Protein AF-A0A7Z0T8X5-F1 (afdb_monomer)

Nearest PDB structures (foldseek):
  8hpr-assembly1_D  TM=9.312E-01  e=1.984E-01  Mycolicibacterium smegmatis MC2 155
  8hpr-assembly1_C  TM=9.241E-01  e=2.402E-01  Mycolicibacterium smegmatis MC2 155
  3gng-assembly1_A  TM=2.812E-01  e=7.055E+00  Mus musculus
  5vk3-assembly1_B  TM=3.447E-01  e=9.705E+00  Thermochaetoides thermophila
  5kkl-assembly1_B  TM=2.332E-01  e=7.520E+00  Thermochaetoides thermophila DSM 1495

Structu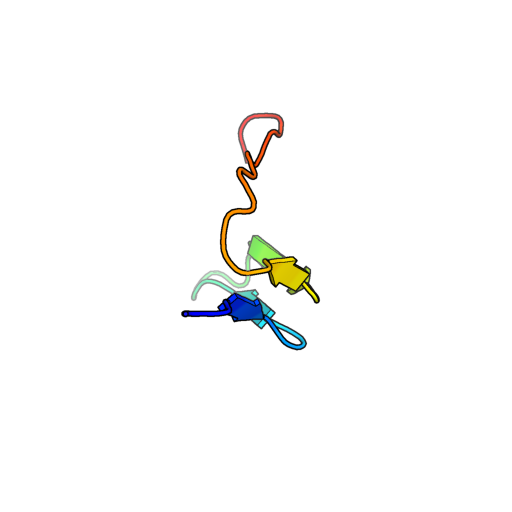re (mmCIF, N/CA/C/O backbone):
data_AF-A0A7Z0T8X5-F1
#
_entry.id   AF-A0A7Z0T8X5-F1
#
loop_
_atom_site.group_PDB
_atom_site.id
_atom_site.type_symbol
_atom_site.label_atom_id
_atom_site.label_alt_id
_atom_site.label_comp_id
_atom_site.label_asym_id
_atom_site.label_entity_id
_atom_site.label_seq_id
_atom_site.pdbx_PDB_ins_code
_atom_site.Cartn_x
_atom_site.Cartn_y
_atom_site.Cartn_z
_atom_site.occupancy
_atom_site.B_iso_or_equiv
_atom_site.auth_seq_id
_atom_site.auth_comp_id
_atom_site.auth_asym_id
_atom_site.auth_atom_id
_atom_site.pdbx_PDB_model_num
ATOM 1 N N . MET A 1 1 ? -18.395 1.000 14.514 1.00 73.44 1 MET A N 1
ATOM 2 C CA . MET A 1 1 ? -16.995 0.553 14.564 1.00 73.44 1 MET A CA 1
ATOM 3 C C . MET A 1 1 ? -16.687 -0.112 13.241 1.00 73.44 1 MET A C 1
ATOM 5 O O . MET A 1 1 ? -17.493 -0.929 12.803 1.00 73.44 1 MET A O 1
ATOM 9 N N . ALA A 1 2 ? -15.616 0.310 12.581 1.00 85.88 2 ALA A N 1
ATOM 10 C CA . ALA A 1 2 ? -15.194 -0.189 11.280 1.00 85.88 2 ALA A CA 1
ATOM 11 C C . ALA A 1 2 ? -13.713 -0.573 11.336 1.00 85.88 2 ALA A C 1
ATOM 13 O O . ALA A 1 2 ? -12.899 0.133 11.922 1.00 85.88 2 ALA A O 1
ATOM 14 N N . GLU A 1 3 ? -13.390 -1.699 10.716 1.00 92.56 3 GLU A N 1
ATOM 15 C CA . GLU A 1 3 ? -12.040 -2.247 10.618 1.00 92.56 3 GLU A CA 1
ATOM 16 C C . GLU A 1 3 ? -11.667 -2.344 9.137 1.00 92.56 3 GLU A C 1
ATOM 18 O O . GLU A 1 3 ? -12.517 -2.667 8.299 1.00 92.56 3 GLU A O 1
ATOM 23 N N . VAL A 1 4 ? -10.406 -2.065 8.804 1.00 94.88 4 VAL A N 1
ATOM 24 C CA . VAL A 1 4 ? -9.881 -2.258 7.447 1.00 94.88 4 VAL A CA 1
ATOM 25 C C . VAL A 1 4 ? -8.911 -3.425 7.459 1.00 94.88 4 VAL A C 1
ATOM 27 O O . VAL A 1 4 ? -7.892 -3.389 8.141 1.00 94.88 4 VAL A O 1
ATOM 30 N N . ILE A 1 5 ? -9.209 -4.443 6.654 1.00 96.38 5 ILE A N 1
ATOM 31 C CA . ILE A 1 5 ? -8.384 -5.644 6.540 1.00 96.38 5 ILE A CA 1
ATOM 32 C C . ILE A 1 5 ? -7.926 -5.800 5.087 1.00 96.38 5 ILE A C 1
ATOM 34 O O . ILE A 1 5 ? -8.730 -6.058 4.191 1.00 96.38 5 ILE A O 1
ATOM 38 N N . LEU A 1 6 ? -6.620 -5.691 4.856 1.00 96.44 6 LEU A N 1
ATOM 39 C CA . LEU A 1 6 ? -5.963 -6.028 3.597 1.00 96.44 6 LEU A CA 1
ATOM 40 C C . LEU A 1 6 ? -5.315 -7.404 3.750 1.00 96.44 6 LEU A C 1
ATOM 42 O O . LEU A 1 6 ? -4.443 -7.590 4.594 1.00 96.44 6 LEU A O 1
ATOM 46 N N . LYS A 1 7 ? -5.733 -8.376 2.937 1.00 97.25 7 LYS A N 1
ATOM 47 C CA . LYS A 1 7 ? -5.166 -9.732 2.934 1.00 97.25 7 LYS A CA 1
ATOM 48 C C . LYS A 1 7 ? -4.556 -10.037 1.583 1.00 97.25 7 LYS A C 1
ATOM 50 O O . LYS A 1 7 ? -5.267 -10.052 0.583 1.00 97.25 7 LYS A O 1
ATOM 55 N N . ASN A 1 8 ? -3.255 -10.301 1.588 1.00 97.25 8 ASN A N 1
ATOM 56 C CA . ASN A 1 8 ? -2.449 -10.650 0.426 1.00 97.25 8 ASN A CA 1
ATOM 57 C C . ASN A 1 8 ? -2.738 -9.763 -0.798 1.00 97.25 8 ASN A C 1
ATOM 59 O O . ASN A 1 8 ? -2.936 -10.251 -1.910 1.00 97.25 8 ASN A O 1
ATOM 63 N N . VAL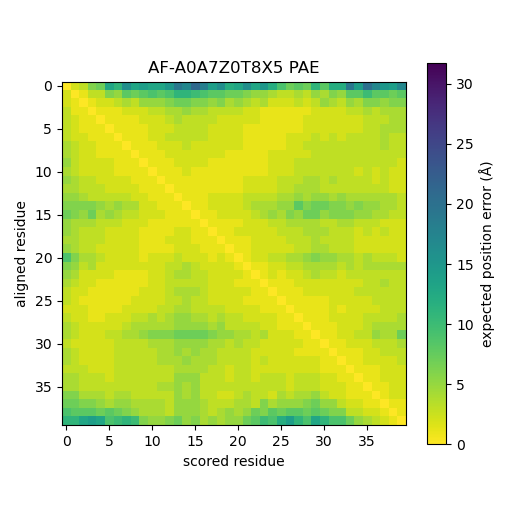 A 1 9 ? -2.834 -8.449 -0.577 1.00 97.06 9 VAL A N 1
ATOM 64 C CA . VAL A 1 9 ? -3.177 -7.506 -1.642 1.00 97.06 9 VAL A CA 1
ATOM 65 C C . VAL A 1 9 ? -1.980 -7.362 -2.567 1.00 97.06 9 VAL A C 1
ATOM 67 O O . VAL A 1 9 ? -0.879 -7.022 -2.136 1.00 97.06 9 VAL A O 1
ATOM 70 N N . GLU A 1 10 ? -2.210 -7.603 -3.853 1.00 97.56 10 GLU A N 1
ATOM 71 C CA . GLU A 1 10 ? -1.215 -7.454 -4.905 1.00 97.56 10 GLU A CA 1
ATOM 72 C C . GLU A 1 10 ? -1.704 -6.495 -5.982 1.00 97.56 10 GLU A C 1
ATOM 74 O O . GLU A 1 10 ? -2.898 -6.394 -6.270 1.00 97.56 10 GLU A O 1
ATOM 79 N N . LYS A 1 11 ? -0.759 -5.817 -6.631 1.00 96.81 11 LYS A N 1
ATOM 80 C CA . LYS A 1 11 ? -1.044 -5.000 -7.804 1.00 96.81 11 LYS A CA 1
ATOM 81 C C . LYS A 1 11 ? 0.068 -5.161 -8.817 1.00 96.81 11 LYS A C 1
ATOM 83 O O . LYS A 1 11 ? 1.215 -4.839 -8.525 1.00 96.81 11 LYS A O 1
ATOM 88 N N . GLN A 1 12 ? -0.300 -5.585 -10.019 1.00 97.88 12 GLN A N 1
ATOM 89 C CA . GLN A 1 12 ? 0.547 -5.533 -11.203 1.00 97.88 12 GLN A CA 1
ATOM 90 C C . GLN A 1 12 ? -0.133 -4.675 -12.274 1.00 97.88 12 GLN A C 1
ATOM 92 O O . GLN A 1 12 ?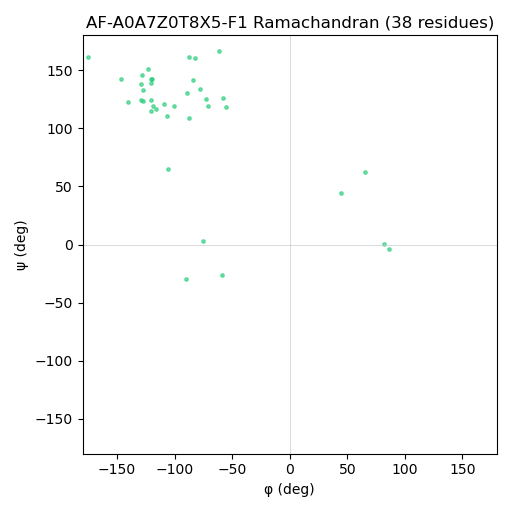 -1.357 -4.713 -12.441 1.00 97.88 12 GLN A O 1
ATOM 97 N N . TYR A 1 13 ? 0.652 -3.852 -12.956 1.00 97.50 13 TYR A N 1
ATOM 98 C CA 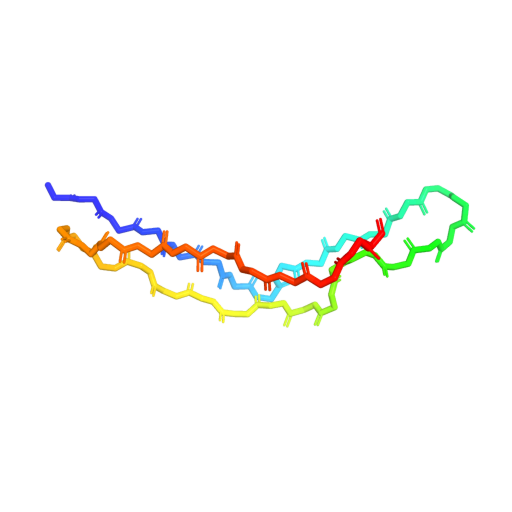. TYR A 1 13 ? 0.206 -3.063 -14.098 1.00 97.50 13 TYR A CA 1
ATOM 99 C C . TYR A 1 13 ? 0.328 -3.862 -15.405 1.00 97.50 13 TYR A C 1
ATOM 101 O O . TYR A 1 13 ? 1.083 -4.835 -15.458 1.00 97.50 13 TYR A O 1
ATOM 109 N N . PRO A 1 14 ? -0.369 -3.454 -16.487 1.00 97.94 14 PRO A N 1
ATOM 110 C CA . PRO A 1 14 ? -0.337 -4.173 -17.766 1.00 97.94 14 PRO A CA 1
ATOM 111 C C . PRO A 1 14 ? 1.058 -4.308 -18.391 1.00 97.94 14 PRO A C 1
ATOM 113 O O . PRO A 1 14 ? 1.315 -5.257 -19.121 1.00 97.94 14 PRO A O 1
ATOM 116 N N . ASN A 1 15 ? 1.975 -3.387 -18.083 1.00 96.75 15 ASN A N 1
ATOM 117 C CA . ASN A 1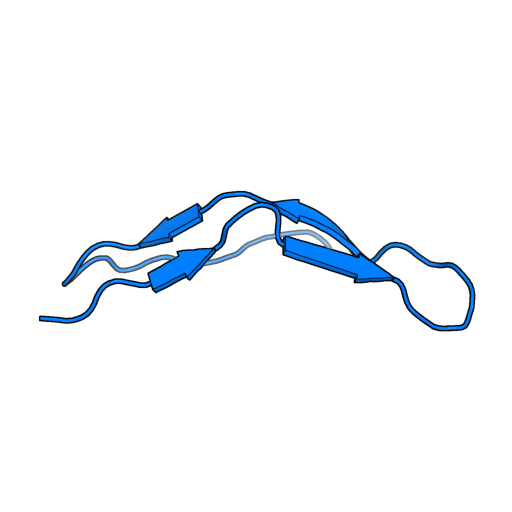 15 ? 3.376 -3.439 -18.515 1.00 96.75 15 ASN A CA 1
ATOM 118 C C . ASN A 1 15 ? 4.226 -4.466 -17.736 1.00 96.75 15 ASN A C 1
ATOM 120 O O . ASN A 1 15 ? 5.436 -4.528 -17.927 1.00 96.75 15 ASN A O 1
ATOM 124 N N . GLY A 1 16 ? 3.620 -5.229 -16.826 1.00 95.88 16 GLY A N 1
ATOM 125 C CA . GLY A 1 16 ? 4.299 -6.225 -16.006 1.00 95.88 16 GLY A CA 1
ATOM 126 C C . GLY A 1 16 ? 4.912 -5.679 -14.715 1.00 95.88 16 GLY A C 1
ATOM 127 O O . GLY A 1 16 ? 5.385 -6.477 -13.907 1.00 95.88 16 GLY A O 1
ATOM 128 N N . PHE A 1 17 ? 4.869 -4.368 -14.454 1.00 97.00 17 PHE A N 1
ATOM 129 C CA . PHE A 1 17 ? 5.402 -3.801 -13.213 1.00 97.00 17 PHE A CA 1
ATOM 130 C C . PHE A 1 17 ? 4.523 -4.181 -12.013 1.00 97.00 17 PHE A C 1
ATOM 132 O O . PHE A 1 17 ? 3.334 -3.846 -11.976 1.00 97.00 17 PHE A O 1
ATOM 139 N N . LYS A 1 18 ? 5.096 -4.886 -11.029 1.00 96.44 18 LYS A N 1
ATOM 140 C CA . LYS A 1 18 ? 4.421 -5.245 -9.775 1.00 96.44 18 LYS A CA 1
ATOM 141 C C . LYS A 1 18 ? 4.612 -4.101 -8.778 1.00 96.44 18 LYS A C 1
ATOM 143 O O . LYS A 1 18 ? 5.715 -3.867 -8.317 1.00 96.44 18 LYS A O 1
ATOM 148 N N . ALA A 1 19 ? 3.537 -3.372 -8.502 1.00 96.06 19 ALA A N 1
ATOM 149 C CA . ALA A 1 19 ? 3.532 -2.194 -7.638 1.00 96.06 19 ALA A CA 1
ATOM 150 C C . ALA A 1 19 ? 3.252 -2.529 -6.169 1.00 96.06 19 ALA A C 1
ATOM 152 O O . ALA A 1 19 ? 3.722 -1.838 -5.274 1.00 96.06 19 ALA A O 1
ATOM 153 N N . VAL A 1 20 ? 2.484 -3.591 -5.911 1.00 96.06 20 VAL A N 1
ATOM 154 C CA . VAL A 1 20 ? 2.224 -4.082 -4.552 1.00 96.06 20 VAL A CA 1
ATOM 155 C C . VAL A 1 20 ? 2.520 -5.575 -4.513 1.00 96.06 20 VAL A C 1
ATOM 157 O O . VAL A 1 20 ? 1.977 -6.347 -5.308 1.00 96.06 20 VAL A O 1
ATOM 160 N N . HIS A 1 21 ? 3.394 -5.971 -3.589 1.00 94.69 21 HIS A N 1
ATOM 161 C CA . HIS A 1 21 ? 3.926 -7.326 -3.456 1.00 94.69 21 HIS A CA 1
ATOM 162 C C . HIS A 1 21 ? 3.311 -8.065 -2.260 1.00 94.69 21 HIS A C 1
ATOM 164 O O . HIS A 1 21 ? 4.016 -8.375 -1.308 1.00 94.69 21 HIS A O 1
ATOM 170 N N . GLY A 1 22 ? 2.006 -8.335 -2.298 1.00 94.56 22 GLY A N 1
ATOM 171 C CA . GLY A 1 22 ? 1.355 -9.218 -1.323 1.00 94.56 22 GLY A CA 1
ATOM 172 C C . GLY A 1 22 ? 1.364 -8.657 0.094 1.00 94.56 22 GLY A C 1
ATOM 173 O O . GLY A 1 22 ? 1.949 -9.246 1.000 1.00 94.56 22 GLY A O 1
ATOM 174 N N . ILE A 1 23 ? 0.721 -7.506 0.298 1.00 95.06 23 ILE A N 1
ATOM 175 C CA . ILE A 1 23 ? 0.668 -6.875 1.622 1.00 95.06 23 ILE A CA 1
ATOM 176 C C . ILE A 1 23 ? -0.467 -7.454 2.472 1.00 95.06 23 ILE A C 1
ATOM 178 O O . ILE A 1 23 ? -1.566 -7.721 1.976 1.00 95.06 23 ILE A O 1
ATOM 182 N N . ASN A 1 24 ? -0.196 -7.616 3.767 1.00 96.25 24 ASN A N 1
ATOM 183 C CA . ASN A 1 24 ? -1.184 -7.962 4.783 1.00 96.25 24 ASN A CA 1
ATOM 184 C C . ASN A 1 24 ? -1.208 -6.846 5.826 1.00 96.25 24 ASN A C 1
ATOM 186 O O . ASN A 1 24 ? -0.159 -6.503 6.369 1.00 96.25 24 ASN A O 1
ATOM 190 N N . LEU A 1 25 ? -2.380 -6.270 6.074 1.00 95.31 25 LEU A N 1
ATOM 191 C CA . LEU A 1 25 ? -2.555 -5.154 6.993 1.00 95.31 25 LEU A CA 1
ATOM 192 C C . LEU A 1 25 ? -3.912 -5.240 7.684 1.00 95.31 25 LEU A C 1
ATOM 194 O O . LEU A 1 25 ? -4.914 -5.574 7.057 1.00 95.31 25 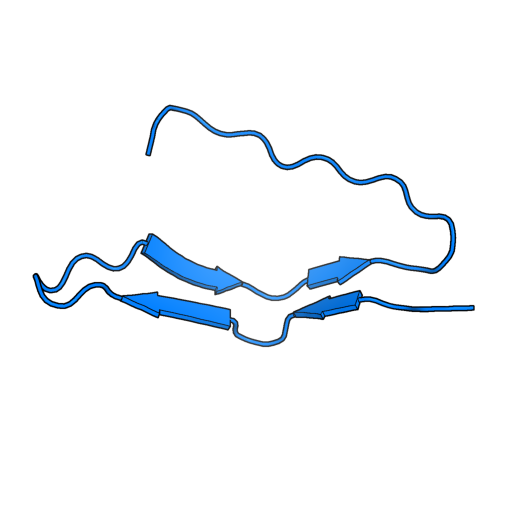LEU A O 1
ATOM 198 N N . GLU A 1 26 ? -3.933 -4.879 8.956 1.00 96.38 26 GLU A N 1
ATOM 199 C CA . GLU A 1 26 ? -5.136 -4.730 9.765 1.00 96.38 26 GLU A CA 1
ATOM 200 C C . GLU A 1 26 ? -5.084 -3.335 10.390 1.00 96.38 26 GLU A C 1
ATOM 202 O O . GLU A 1 26 ? -4.084 -2.989 11.015 1.00 96.38 26 GLU A O 1
ATOM 207 N N . ILE A 1 27 ? -6.118 -2.524 10.164 1.00 96.12 27 ILE A N 1
ATOM 208 C CA . ILE A 1 27 ? -6.269 -1.190 10.752 1.00 96.12 27 ILE A CA 1
ATOM 209 C C . ILE A 1 27 ? -7.505 -1.230 11.636 1.00 96.12 27 ILE A C 1
ATOM 211 O O . ILE A 1 27 ? -8.623 -1.449 11.150 1.00 96.12 27 ILE A O 1
ATOM 215 N N . LYS A 1 28 ? -7.290 -1.030 12.933 1.00 96.06 28 LYS A N 1
ATOM 216 C CA . LYS A 1 28 ? -8.330 -1.162 13.950 1.00 96.06 28 LY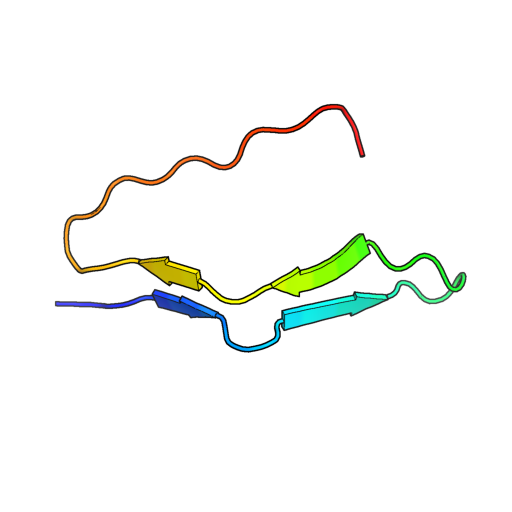S A CA 1
ATOM 217 C C . LYS A 1 28 ? -9.179 0.099 14.046 1.00 96.06 28 LYS A C 1
ATOM 219 O O . LYS A 1 28 ? -8.781 1.188 13.635 1.00 96.06 28 LYS A O 1
ATOM 224 N N . ASP A 1 29 ? -10.365 -0.047 14.626 1.00 95.75 29 ASP A N 1
ATOM 225 C CA . ASP A 1 29 ? -11.261 1.082 14.874 1.00 95.75 29 ASP A CA 1
ATOM 226 C C . ASP A 1 29 ? -10.562 2.138 15.752 1.00 95.75 29 ASP A C 1
ATOM 228 O O . ASP A 1 29 ? -10.027 1.826 16.817 1.00 95.75 29 ASP A O 1
ATOM 232 N N . GLY A 1 30 ? -10.529 3.385 15.277 1.00 94.25 30 GLY A N 1
ATOM 233 C CA . GLY A 1 30 ? -9.849 4.498 15.951 1.00 94.25 30 GLY A CA 1
ATOM 234 C C . GLY A 1 30 ? -8.335 4.589 15.718 1.00 94.25 30 GLY A C 1
ATOM 235 O O . GLY A 1 30 ? -7.703 5.506 16.243 1.00 94.25 30 GLY A O 1
ATOM 236 N N . GLU A 1 31 ? -7.744 3.686 14.932 1.00 95.25 31 GLU A N 1
ATOM 237 C CA . GLU A 1 31 ? -6.321 3.725 14.600 1.00 95.25 31 GLU A CA 1
ATOM 238 C C . GLU A 1 31 ? -6.021 4.779 13.523 1.00 95.25 31 GLU A C 1
ATOM 240 O O . GLU A 1 31 ? -6.701 4.871 12.499 1.00 95.25 31 GLU A O 1
ATOM 245 N N . PHE A 1 32 ? -4.976 5.580 13.749 1.00 94.88 32 PHE A N 1
ATOM 246 C CA . PHE A 1 32 ? -4.481 6.555 12.780 1.00 94.88 32 PHE A CA 1
ATOM 247 C C . PHE A 1 32 ? -3.165 6.060 12.177 1.00 94.88 32 PHE A C 1
ATOM 249 O O . PHE A 1 32 ? -2.139 6.022 12.857 1.00 94.88 32 PHE A O 1
ATOM 256 N N . MET A 1 33 ? -3.194 5.689 10.897 1.00 93.69 33 MET A N 1
ATOM 257 C CA . MET A 1 33 ? -2.055 5.112 10.181 1.00 93.69 33 MET A CA 1
ATOM 258 C C . MET A 1 33 ? -1.660 5.968 8.974 1.00 93.69 33 MET A C 1
ATOM 260 O O . MET A 1 33 ? -2.516 6.492 8.264 1.00 93.69 33 MET A O 1
ATOM 264 N N . VAL A 1 34 ? -0.353 6.080 8.722 1.00 95.50 34 VAL A N 1
ATOM 265 C CA . VAL A 1 34 ? 0.213 6.804 7.574 1.00 95.50 34 VAL A CA 1
ATOM 266 C C . VAL A 1 34 ? 1.180 5.896 6.822 1.00 95.50 34 VAL A C 1
ATOM 268 O O . VAL A 1 34 ? 2.057 5.281 7.427 1.00 95.50 34 VAL A O 1
ATOM 271 N N . PHE A 1 35 ? 1.049 5.846 5.496 1.00 92.06 35 PHE A N 1
ATOM 272 C CA . PHE A 1 35 ? 2.017 5.185 4.624 1.00 92.06 35 PHE A CA 1
ATOM 273 C C . PHE A 1 35 ? 3.107 6.166 4.199 1.00 92.06 35 PHE A C 1
ATOM 275 O O . PHE A 1 35 ? 2.815 7.263 3.725 1.00 92.06 35 PHE A O 1
ATOM 282 N N . VAL A 1 36 ? 4.364 5.753 4.346 1.00 95.56 36 VAL A N 1
ATOM 283 C CA . VAL A 1 36 ? 5.539 6.524 3.930 1.00 95.56 36 VAL A CA 1
ATOM 284 C C . VAL A 1 36 ? 6.443 5.662 3.061 1.00 95.56 36 VAL A C 1
ATOM 286 O O . VAL A 1 36 ? 6.562 4.456 3.269 1.00 95.56 36 VAL A O 1
ATOM 289 N N . GLY A 1 37 ? 7.096 6.287 2.091 1.00 93.81 37 GLY A N 1
ATOM 290 C CA . GLY A 1 37 ? 8.040 5.628 1.202 1.00 93.81 37 GLY A CA 1
ATOM 291 C C . GLY A 1 37 ? 8.704 6.634 0.264 1.00 93.81 37 GLY A C 1
ATOM 292 O O . GLY A 1 37 ? 8.197 7.749 0.111 1.00 93.81 37 GLY A O 1
ATOM 293 N N . PRO A 1 38 ? 9.849 6.275 -0.341 1.00 95.12 38 PRO A N 1
ATOM 294 C CA . PRO A 1 38 ? 10.419 7.057 -1.432 1.00 95.12 38 PRO A CA 1
ATOM 295 C C . PRO A 1 38 ? 9.448 7.098 -2.621 1.00 95.12 38 PRO A C 1
ATOM 297 O O . PRO A 1 38 ? 8.499 6.315 -2.679 1.00 95.12 38 PRO A O 1
ATOM 300 N N . SER A 1 39 ? 9.698 7.993 -3.584 1.00 91.25 39 SER A N 1
ATOM 301 C CA . SER A 1 39 ? 8.951 7.976 -4.847 1.00 91.25 39 SER A CA 1
ATOM 302 C C . SER A 1 39 ? 9.079 6.592 -5.484 1.00 91.25 39 SER A C 1
ATOM 304 O O . SER A 1 39 ? 10.194 6.152 -5.775 1.00 91.25 39 SER A O 1
ATOM 306 N N . GLY A 1 40 ? 7.939 5.921 -5.639 1.00 75.50 40 GLY A N 1
ATOM 307 C CA . GL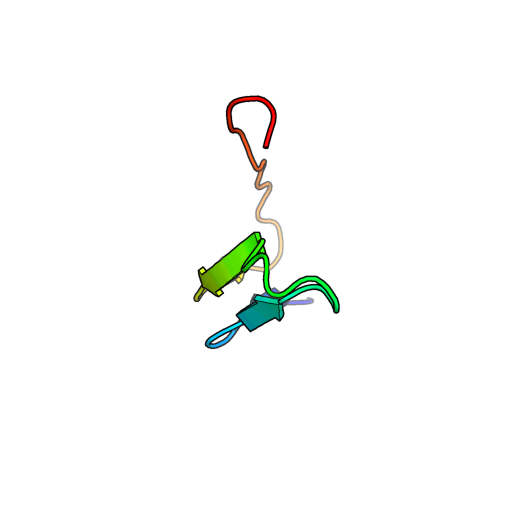Y A 1 40 ? 7.781 4.645 -6.334 1.00 75.50 40 GLY A CA 1
ATOM 308 C C . GLY A 1 40 ? 7.257 4.838 -7.744 1.00 75.50 40 GLY A C 1
ATOM 309 O O . GLY A 1 40 ? 6.532 5.834 -7.966 1.00 75.50 40 GLY A O 1
#

Foldseek 3Di:
DDKDWDFQDWDADPVGDTPDGGDTDIADVPRDDDDDDDDD

Organism: NCBI:txid1384509

Mean predicted aligned error: 3.12 Å

InterPro domains:
  IPR027417 P-loop containing nucleoside triphosphate hydrolase [G3DSA:3.40.50.300] (2-40)
  IPR027417 P-loop containing nucleoside triphosphate hydrolase [SSF52540] (5-40)

Radius of gyration: 12.9 Å; Cα contacts (8 Å, |Δi|>4): 48; chains: 1; bounding box: 27×19×34 Å

Sequence (40 aa):
MAEVILKNVEKQYPNGFKAVHGINLEIKDGEFMVFVGPSG

Secondary structure (DSSP, 8-state):
---EEEEEEEEE-TTS-EEEEEEEEEE-TT-------S--

Solvent-accessible surface area (backbone atoms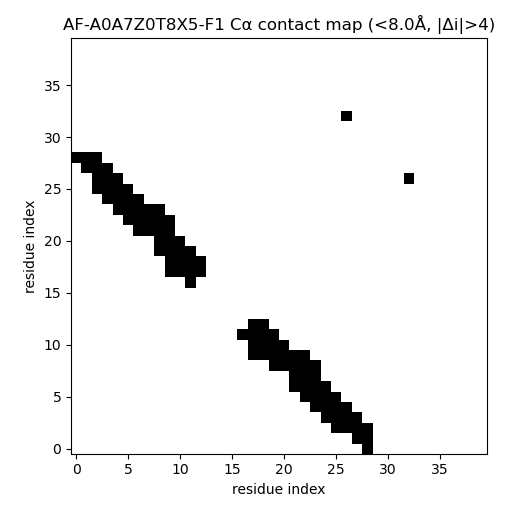 only — not comparable to full-atom values): 2823 Å² total; per-residue (Å²): 136,63,70,50,77,44,72,62,43,65,38,68,48,96,88,67,53,70,80,37,87,51,46,69,48,77,45,56,63,92,62,87,84,83,90,83,76,76,96,125

pLDDT: mean 94.35, std 5.04, range [73.44, 97.94]